Protein AF-E5XKR9-F1 (afdb_monomer)

Foldseek 3Di:
DVVLVVVLVVLVVVLVVLVVVLVVLLVVLVVVLVVLVVCCVVQPDPRNVVSVVVNVVSVVVSVVSNVVSVVVNVVSVVVNVVSVVVVVVVVVVD

Sequence (94 aa):
MSDLRYNYEQNEQHLEAVKQLSQELEGILDQISSDVSQLQGAWEGAGAESWANTQSSWDTKAQNEKAALDKLQAAASQANSDMRDLDNEIANSF

Secondary structure (DSSP, 8-state):
-HHHHHHHHHHHHHHHHHHHHHHHHHHHHHHHHH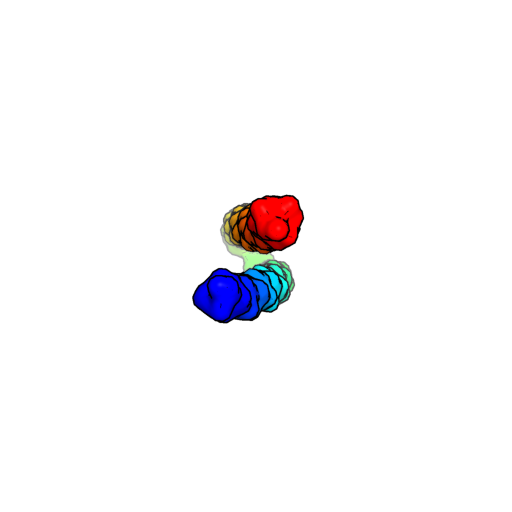HHHHHGGGSTTTTHHHHHHHHHHHHHHHHHHHHHHHHHHHHHHHHHHHHHHHHHHHHHT-

Nearest PDB structures (foldseek):
  3fav-assembly2_C  TM=8.745E-01  e=1.092E-03  Mycobacterium tuberculosis H37Rv
  7abk-assembly1_A  TM=5.434E-01  e=4.474E-01  Synechocystis sp. PCC 6803 substr. Kazusa
  8akr-assembly1_A  TM=5.566E-01  e=5.748E-01  Synechocystis sp. PCC 6803
  6zw4-assembly1_E  TM=5.229E-01  e=3.322E+00  Nostoc punctiforme
  7o3x-assembly1_D  TM=4.179E-01  e=4.269E+00  Synechocystis sp. PCC 6803 substr. Kazusa

Organism: Segniliparus rugosus (strain ATCC BAA-974 / DSM 45345 / CCUG 50838 / CIP 108380 / JCM 13579 / CDC 945) (NCBI:txid679197)

Radius of gyration: 21.28 Å; Cα contacts (8 Å, |Δi|>4): 17; chains: 1; bounding box: 41×17×66 Å

InterPro domains:
  IPR010310 Type VII secretion system ESAT-6-like [PF06013] (4-88)
  IPR010310 Type VII secretion system ESAT-6-like [TIGR03930] (4-92)
  IPR036689 ESAT-6-like superfamily [SSF140453] (4-94)

Structure (mmCIF, N/CA/C/O backbone):
data_AF-E5XKR9-F1
#
_entry.id   AF-E5XKR9-F1
#
loop_
_atom_site.group_PDB
_atom_site.id
_atom_site.type_symbol
_atom_site.label_atom_id
_atom_site.label_alt_id
_atom_site.label_comp_id
_atom_site.label_asym_id
_atom_site.label_entity_id
_atom_site.label_seq_id
_atom_site.pdbx_PDB_ins_cod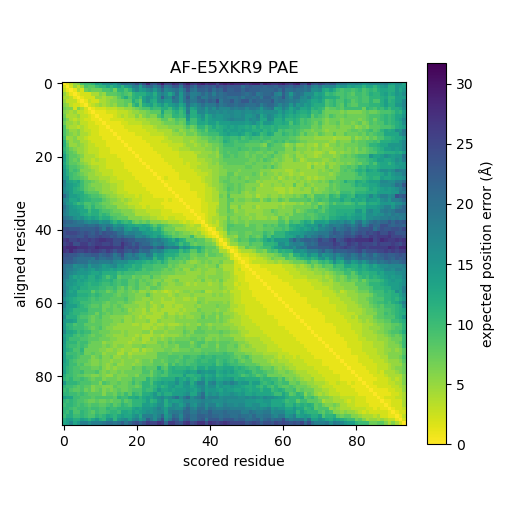e
_atom_site.Cartn_x
_atom_site.Cartn_y
_atom_site.Cartn_z
_atom_site.occupancy
_atom_site.B_iso_or_equiv
_atom_site.auth_seq_id
_atom_site.auth_comp_id
_atom_site.auth_asym_id
_atom_site.auth_atom_id
_atom_site.pdbx_PDB_model_num
ATOM 1 N N . MET A 1 1 ? 22.101 -8.455 -27.788 1.00 58.34 1 MET A N 1
ATOM 2 C CA . MET A 1 1 ? 20.666 -8.087 -27.832 1.00 58.34 1 MET A CA 1
ATOM 3 C C . MET A 1 1 ? 19.770 -9.099 -27.116 1.00 58.34 1 MET A C 1
ATOM 5 O O . MET A 1 1 ? 18.786 -8.681 -26.534 1.00 58.34 1 MET A O 1
ATOM 9 N N . SER A 1 2 ? 20.088 -10.399 -27.101 1.00 63.84 2 SER A N 1
ATOM 10 C CA . SER A 1 2 ? 19.277 -11.439 -26.439 1.00 63.84 2 SER A CA 1
ATOM 11 C C . SER A 1 2 ? 19.243 -11.349 -24.901 1.00 63.84 2 SER A C 1
ATOM 13 O O . SER A 1 2 ? 18.163 -11.463 -24.335 1.00 63.84 2 SER A O 1
ATOM 15 N N . ASP A 1 3 ? 20.371 -11.070 -24.234 1.00 65.56 3 ASP A N 1
ATOM 16 C CA . ASP A 1 3 ? 20.416 -10.928 -22.760 1.00 65.56 3 ASP A CA 1
ATOM 17 C C . ASP A 1 3 ? 19.656 -9.697 -22.238 1.00 65.56 3 ASP A C 1
ATOM 19 O O . ASP A 1 3 ? 18.985 -9.763 -21.213 1.00 65.56 3 ASP A O 1
ATOM 23 N N . LEU A 1 4 ? 19.714 -8.573 -22.965 1.00 64.06 4 LEU A N 1
ATOM 24 C CA . LEU A 1 4 ? 18.966 -7.352 -22.628 1.00 64.06 4 LEU A CA 1
ATOM 25 C C . LEU A 1 4 ? 17.452 -7.592 -22.679 1.00 64.06 4 LEU A C 1
ATOM 27 O O . LEU A 1 4 ? 16.726 -7.173 -21.782 1.00 64.06 4 LEU A O 1
ATOM 31 N N . ARG A 1 5 ? 16.989 -8.326 -23.696 1.00 64.44 5 ARG A N 1
ATOM 32 C CA . ARG A 1 5 ? 15.572 -8.658 -23.881 1.00 64.44 5 ARG A CA 1
ATOM 33 C C . ARG A 1 5 ? 15.056 -9.631 -22.816 1.00 64.44 5 ARG A C 1
ATOM 35 O O . ARG A 1 5 ? 13.951 -9.458 -22.321 1.00 64.44 5 ARG A O 1
ATOM 42 N N . TYR A 1 6 ? 15.872 -10.612 -22.430 1.00 62.09 6 TYR A N 1
ATOM 43 C CA . TYR A 1 6 ? 15.540 -11.556 -21.360 1.00 62.09 6 TYR A CA 1
ATOM 44 C C . TYR A 1 6 ? 15.441 -10.867 -19.988 1.00 62.09 6 TYR A C 1
ATOM 46 O O . TYR A 1 6 ? 14.490 -11.098 -19.242 1.00 62.09 6 TYR A O 1
ATOM 54 N N . ASN A 1 7 ? 16.369 -9.954 -19.680 1.00 70.69 7 ASN A N 1
ATOM 55 C CA . ASN A 1 7 ? 16.312 -9.160 -18.449 1.00 70.69 7 ASN A CA 1
ATOM 56 C C . ASN A 1 7 ? 15.089 -8.226 -18.397 1.00 70.69 7 ASN A C 1
ATOM 58 O O . ASN A 1 7 ? 14.574 -7.961 -17.313 1.00 70.69 7 ASN A O 1
ATOM 62 N N . TYR A 1 8 ? 14.602 -7.747 -19.547 1.00 68.50 8 TYR A N 1
ATOM 63 C CA . TYR A 1 8 ? 13.391 -6.927 -19.629 1.00 68.50 8 TYR A CA 1
ATOM 64 C C . TYR A 1 8 ? 12.132 -7.706 -19.242 1.00 68.50 8 TYR A C 1
ATOM 66 O O . TYR A 1 8 ? 11.391 -7.267 -18.367 1.00 68.50 8 TYR A O 1
ATOM 74 N N . GLU A 1 9 ? 11.920 -8.883 -19.836 1.00 73.06 9 GLU A N 1
ATOM 75 C CA . GLU A 1 9 ? 10.747 -9.714 -19.535 1.00 73.06 9 GLU A CA 1
ATOM 76 C C . GLU A 1 9 ? 10.716 -10.137 -18.059 1.00 73.06 9 GLU A C 1
ATOM 78 O O . GLU A 1 9 ? 9.661 -10.095 -17.427 1.00 73.06 9 GLU A O 1
ATOM 83 N N . GLN A 1 10 ? 11.872 -10.480 -17.477 1.00 73.75 10 GLN A N 1
ATOM 84 C CA . GLN A 1 10 ? 11.969 -10.769 -16.042 1.00 73.75 10 GLN A CA 1
ATOM 85 C C . GLN A 1 10 ? 11.665 -9.545 -15.170 1.00 73.75 10 GLN A C 1
ATOM 87 O O . GLN A 1 10 ? 10.959 -9.671 -14.169 1.00 73.75 10 GLN A O 1
ATOM 92 N N . ASN A 1 11 ? 12.161 -8.361 -15.539 1.00 71.81 11 ASN A N 1
ATOM 93 C CA . ASN A 1 11 ? 11.874 -7.141 -14.788 1.00 71.81 11 ASN A CA 1
ATOM 94 C C . ASN A 1 11 ? 10.395 -6.755 -14.869 1.00 71.81 11 ASN A C 1
ATOM 96 O O . ASN A 1 11 ? 9.810 -6.457 -13.832 1.00 71.81 11 ASN A O 1
ATOM 100 N N . GLU A 1 12 ? 9.758 -6.817 -16.040 1.00 75.06 12 GLU A N 1
ATOM 101 C CA . GLU A 1 12 ? 8.317 -6.552 -16.157 1.00 75.06 12 GLU A CA 1
ATOM 102 C C . GLU A 1 12 ? 7.486 -7.522 -15.304 1.00 75.06 12 GLU A C 1
ATOM 104 O O . GLU A 1 12 ? 6.559 -7.092 -14.616 1.00 75.06 12 GLU A O 1
ATOM 109 N N . GLN A 1 13 ? 7.857 -8.806 -15.262 1.00 78.69 13 GLN A N 1
ATOM 110 C CA . GLN A 1 13 ? 7.203 -9.794 -14.397 1.00 78.69 13 GLN A CA 1
ATOM 111 C C . GLN A 1 13 ? 7.372 -9.476 -12.906 1.00 78.69 13 GLN A C 1
ATOM 113 O O . GLN A 1 13 ? 6.404 -9.549 -12.149 1.00 78.69 13 GLN A O 1
ATOM 118 N N . HIS A 1 14 ? 8.576 -9.095 -12.468 1.00 75.00 14 HIS A N 1
ATOM 119 C CA . HIS A 1 14 ? 8.814 -8.708 -11.075 1.00 75.00 14 HIS A CA 1
ATOM 120 C C . HIS A 1 14 ? 8.040 -7.445 -10.686 1.00 75.00 14 HIS A C 1
ATOM 122 O O . HIS A 1 14 ? 7.511 -7.364 -9.580 1.00 75.00 14 HIS A O 1
ATOM 128 N N . LEU A 1 15 ? 7.941 -6.471 -11.589 1.00 75.00 15 LEU A N 1
ATOM 129 C CA . LEU A 1 15 ? 7.190 -5.238 -11.361 1.00 75.00 15 LEU A CA 1
ATOM 130 C C . LEU A 1 15 ? 5.689 -5.501 -11.232 1.00 75.00 15 LEU A C 1
ATOM 132 O O . LEU A 1 15 ? 5.032 -4.912 -10.374 1.00 75.00 15 LEU A O 1
ATOM 136 N N . GLU A 1 16 ? 5.150 -6.395 -12.057 1.00 80.00 16 GLU A N 1
ATOM 137 C CA . GLU A 1 16 ? 3.750 -6.799 -11.964 1.00 80.00 16 GLU A CA 1
ATOM 138 C C . GLU A 1 16 ? 3.473 -7.567 -10.665 1.00 80.00 16 GLU A C 1
ATOM 140 O O . GLU A 1 16 ? 2.486 -7.288 -9.986 1.00 80.00 16 GLU A O 1
ATOM 145 N N . ALA A 1 17 ? 4.391 -8.445 -10.248 1.00 77.88 17 ALA A N 1
ATOM 146 C CA . ALA A 1 17 ? 4.306 -9.120 -8.955 1.00 77.88 17 ALA A CA 1
ATOM 147 C C . ALA A 1 17 ? 4.337 -8.127 -7.778 1.00 77.88 17 ALA A C 1
ATOM 149 O O . ALA A 1 17 ? 3.563 -8.270 -6.835 1.00 77.88 17 ALA A O 1
ATOM 150 N N . VAL A 1 18 ? 5.179 -7.087 -7.842 1.00 77.00 18 VAL A N 1
ATOM 151 C CA . VAL A 1 18 ? 5.216 -6.018 -6.828 1.00 77.00 18 VAL A CA 1
ATOM 152 C C . VAL A 1 18 ? 3.885 -5.268 -6.766 1.00 77.00 18 VAL A C 1
ATOM 154 O O . VAL A 1 18 ? 3.389 -5.020 -5.672 1.00 77.00 18 VAL A O 1
ATOM 157 N N . LYS A 1 19 ? 3.270 -4.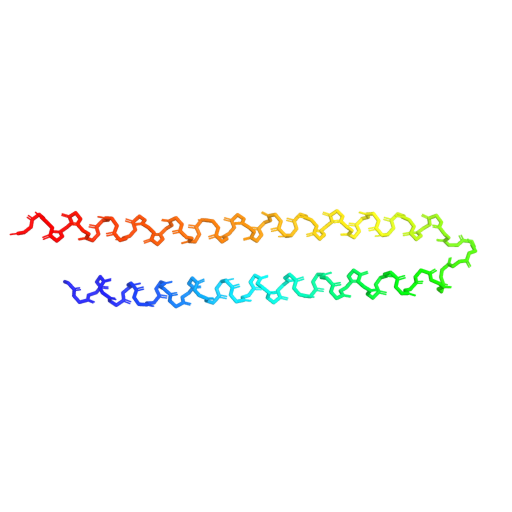943 -7.910 1.00 78.56 19 LYS A N 1
ATOM 158 C CA . LYS A 1 19 ? 1.951 -4.287 -7.932 1.00 78.56 19 LYS A CA 1
ATOM 159 C C . LYS A 1 19 ? 0.860 -5.162 -7.324 1.00 78.56 19 LYS A C 1
ATOM 161 O O . LYS A 1 19 ? 0.061 -4.658 -6.540 1.00 78.56 19 LYS A O 1
ATOM 166 N N . GLN A 1 20 ? 0.833 -6.448 -7.669 1.00 82.25 20 GLN A N 1
ATOM 167 C CA . GLN A 1 20 ? -0.139 -7.395 -7.117 1.00 82.25 20 GLN A CA 1
ATOM 168 C C . GLN A 1 20 ? 0.021 -7.529 -5.601 1.00 82.25 20 GLN A C 1
ATOM 170 O O . GLN A 1 20 ? -0.958 -7.399 -4.874 1.00 82.25 20 GLN A O 1
ATOM 175 N N . LEU A 1 21 ? 1.258 -7.682 -5.117 1.00 77.25 21 LEU A N 1
ATOM 176 C CA . LEU A 1 21 ? 1.551 -7.732 -3.684 1.00 77.25 21 LEU A CA 1
ATOM 177 C C . LEU A 1 21 ? 1.157 -6.437 -2.964 1.00 77.25 21 LEU A C 1
ATOM 179 O O . LEU A 1 21 ? 0.604 -6.506 -1.871 1.00 77.25 21 LEU A O 1
ATOM 183 N N . SER A 1 22 ? 1.396 -5.264 -3.560 1.00 75.88 22 SER A N 1
ATOM 184 C CA . SER A 1 22 ? 0.945 -3.991 -2.981 1.00 75.88 22 SER A CA 1
ATOM 185 C C . SER A 1 22 ? -0.579 -3.931 -2.852 1.00 75.88 22 SER A C 1
ATOM 187 O O . SER A 1 22 ? -1.075 -3.546 -1.799 1.00 75.88 22 SER A O 1
ATOM 189 N N . GLN A 1 23 ? -1.324 -4.360 -3.876 1.00 82.12 23 GLN A N 1
ATOM 190 C CA . GLN A 1 23 ? -2.792 -4.395 -3.836 1.00 82.12 23 GLN A CA 1
ATOM 191 C C . GLN A 1 23 ? -3.327 -5.400 -2.808 1.00 82.12 23 GLN A C 1
ATOM 193 O O . GLN A 1 23 ? -4.283 -5.105 -2.091 1.00 82.12 23 GLN A O 1
ATOM 198 N N . GLU A 1 24 ? -2.708 -6.579 -2.705 1.00 85.50 24 GLU A N 1
ATOM 199 C CA . GLU A 1 24 ? -3.052 -7.563 -1.675 1.00 85.50 24 GLU A CA 1
ATOM 200 C C . GLU A 1 24 ? -2.794 -7.012 -0.271 1.00 85.50 24 GLU A C 1
ATOM 202 O O . GLU A 1 24 ? -3.646 -7.145 0.608 1.00 85.50 24 GLU A O 1
ATOM 207 N N . LEU A 1 25 ? -1.651 -6.351 -0.063 1.00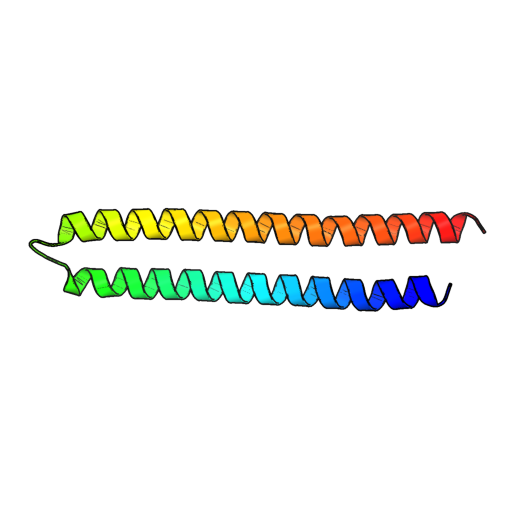 80.44 25 LEU A N 1
ATOM 208 C CA . LEU A 1 25 ? -1.324 -5.719 1.211 1.00 80.44 25 LEU A CA 1
ATOM 209 C C . LEU A 1 25 ? -2.316 -4.610 1.555 1.00 80.44 25 LEU A C 1
ATOM 211 O O . LEU A 1 25 ? -2.814 -4.595 2.674 1.00 80.44 25 LEU A O 1
ATOM 215 N N . GLU A 1 26 ? -2.670 -3.733 0.615 1.00 81.62 26 GLU A N 1
ATOM 216 C CA . GLU A 1 26 ? -3.712 -2.721 0.832 1.00 81.62 26 GLU A CA 1
ATOM 217 C C . GLU A 1 26 ? -5.046 -3.344 1.255 1.00 81.62 26 GLU A C 1
ATOM 219 O O . GLU A 1 26 ? -5.649 -2.890 2.230 1.00 81.62 26 GLU A O 1
ATOM 224 N N . GLY A 1 27 ? -5.465 -4.424 0.589 1.00 85.81 27 GLY A N 1
ATOM 225 C CA . GLY A 1 27 ? -6.674 -5.161 0.954 1.00 85.81 27 GLY A CA 1
ATOM 226 C C . GLY A 1 27 ? -6.606 -5.763 2.361 1.00 85.81 27 GLY A C 1
ATOM 227 O O . GLY A 1 27 ? -7.576 -5.684 3.115 1.00 85.81 27 GLY A O 1
ATOM 228 N N . ILE A 1 28 ? -5.455 -6.318 2.752 1.00 85.50 28 ILE A N 1
ATOM 229 C CA . ILE A 1 28 ? -5.229 -6.842 4.107 1.00 85.50 28 ILE A CA 1
ATOM 230 C C . ILE A 1 28 ? -5.273 -5.712 5.143 1.00 85.50 28 ILE A C 1
ATOM 232 O O . ILE A 1 28 ? -5.896 -5.876 6.192 1.00 85.50 28 ILE A O 1
ATOM 236 N N . LEU A 1 29 ? -4.652 -4.562 4.863 1.00 82.50 29 LEU A N 1
ATOM 237 C CA . LEU A 1 29 ? -4.667 -3.399 5.756 1.00 82.50 29 LEU A CA 1
ATOM 238 C C . LEU A 1 29 ? -6.097 -2.903 6.001 1.00 82.50 29 LEU A C 1
ATOM 240 O O . LEU A 1 29 ? -6.470 -2.632 7.146 1.00 82.50 29 LEU A O 1
ATOM 244 N N . ASP A 1 30 ? -6.906 -2.831 4.944 1.00 83.12 30 ASP A N 1
ATOM 245 C CA . ASP A 1 30 ? -8.307 -2.417 5.031 1.00 83.12 30 ASP A CA 1
ATOM 246 C C . ASP A 1 30 ? -9.154 -3.445 5.793 1.00 83.12 30 ASP A C 1
ATOM 248 O O . ASP A 1 30 ? -9.975 -3.068 6.635 1.00 83.12 30 ASP A O 1
ATOM 252 N N . GLN A 1 31 ? -8.906 -4.742 5.580 1.00 86.50 31 GLN A N 1
ATOM 253 C CA . GLN A 1 31 ? -9.575 -5.804 6.330 1.00 86.50 31 GLN A CA 1
ATOM 254 C C . GLN A 1 31 ? -9.242 -5.735 7.824 1.00 86.50 31 GLN A C 1
ATOM 256 O O . GLN A 1 31 ? -10.150 -5.758 8.650 1.00 86.50 31 GLN A O 1
ATOM 261 N N . ILE A 1 32 ? -7.965 -5.577 8.188 1.00 82.31 32 ILE A N 1
ATOM 262 C CA . ILE A 1 32 ? -7.554 -5.455 9.594 1.00 82.31 32 ILE A CA 1
ATOM 263 C C . ILE A 1 32 ? -8.146 -4.184 10.211 1.00 82.31 32 ILE A C 1
ATOM 265 O O . ILE A 1 32 ? -8.591 -4.217 11.353 1.00 82.31 32 ILE A O 1
ATOM 269 N N . SER A 1 33 ? -8.190 -3.062 9.484 1.00 79.88 33 SER A N 1
ATOM 270 C CA . SER A 1 33 ? -8.864 -1.845 9.960 1.00 79.88 33 SER A CA 1
ATOM 271 C C . SER A 1 33 ? -10.350 -2.096 10.252 1.00 79.88 33 SER A C 1
ATOM 273 O O . SER A 1 33 ? -10.850 -1.693 11.306 1.00 79.88 33 SER A O 1
ATOM 275 N N . SER A 1 34 ? -11.037 -2.844 9.381 1.00 83.38 34 SER A N 1
ATOM 276 C CA . SER A 1 34 ? -12.422 -3.261 9.614 1.00 83.38 34 SER A CA 1
ATOM 277 C C . SER A 1 34 ? -12.552 -4.157 10.849 1.00 83.38 34 SER A C 1
ATOM 279 O O . SER A 1 34 ? -13.374 -3.869 11.720 1.00 83.38 34 SER A O 1
ATOM 281 N N . ASP A 1 35 ? -11.713 -5.184 10.974 1.00 82.44 35 ASP A N 1
ATOM 282 C CA . ASP A 1 35 ? -11.742 -6.131 12.094 1.00 82.44 35 ASP A CA 1
ATOM 283 C C . ASP A 1 35 ? -11.466 -5.426 13.428 1.00 82.44 35 ASP A C 1
ATOM 285 O O . ASP A 1 35 ? -12.166 -5.650 14.416 1.00 82.44 35 ASP A O 1
ATOM 289 N N . VAL A 1 36 ? -10.496 -4.508 13.441 1.00 75.69 36 VAL A N 1
ATOM 290 C CA . VAL A 1 36 ? -10.226 -3.613 14.568 1.00 75.69 36 VAL A CA 1
ATOM 291 C C . VAL A 1 36 ? -11.499 -2.818 14.871 1.00 75.69 36 VAL A C 1
ATOM 293 O O . VAL A 1 36 ? -12.040 -2.949 15.964 1.00 75.69 36 VAL A O 1
ATOM 296 N N . SER A 1 37 ? -12.088 -2.093 13.919 1.00 75.56 37 SER A N 1
ATOM 297 C CA . SER A 1 37 ? -13.312 -1.317 14.191 1.00 75.56 37 SER A CA 1
ATOM 298 C C . SER A 1 37 ? -14.463 -2.143 14.799 1.00 75.56 37 SER A C 1
ATOM 300 O O . SER A 1 37 ? -15.176 -1.653 15.671 1.00 75.56 37 SER A O 1
ATOM 302 N N . GLN A 1 38 ? -14.613 -3.417 14.419 1.00 79.62 38 GLN A N 1
ATOM 303 C CA . GLN A 1 38 ? -15.645 -4.304 14.968 1.00 79.62 38 GLN A CA 1
ATOM 304 C C . GLN A 1 38 ? -15.371 -4.712 16.422 1.00 79.62 38 GLN A C 1
ATOM 306 O O . GLN A 1 38 ? -16.308 -4.892 17.203 1.00 79.62 38 GLN A O 1
ATOM 311 N N . LEU A 1 39 ? -14.100 -4.815 16.818 1.00 74.69 39 LEU A N 1
ATOM 312 C CA . LEU A 1 39 ? -13.703 -5.110 18.196 1.00 74.69 39 LEU A CA 1
ATOM 313 C C . LEU A 1 39 ? -13.971 -3.943 19.158 1.00 74.69 39 LEU A C 1
ATOM 315 O O . LEU A 1 39 ? -14.032 -4.173 20.367 1.00 74.69 39 LEU A O 1
ATOM 319 N N . GLN A 1 40 ? -14.212 -2.727 18.652 1.00 71.06 40 GLN A N 1
ATOM 320 C CA . GLN A 1 40 ? -14.563 -1.554 19.460 1.00 71.06 40 GLN A CA 1
ATOM 321 C C . GLN A 1 40 ? -15.746 -1.827 20.397 1.00 71.06 40 GLN A C 1
ATOM 323 O O . GLN A 1 40 ? -15.680 -1.503 21.582 1.00 71.06 40 GLN A O 1
ATOM 328 N N . GLY A 1 41 ? -16.802 -2.478 19.893 1.00 66.94 41 GLY A N 1
ATOM 329 C CA . GLY A 1 41 ? -17.990 -2.805 20.690 1.00 66.94 41 GLY A CA 1
ATOM 330 C C . GLY A 1 41 ? -17.706 -3.784 21.836 1.00 66.94 41 GLY A C 1
ATOM 331 O O . GLY A 1 41 ? -18.410 -3.781 22.840 1.00 66.94 41 GLY A O 1
ATOM 332 N N . ALA A 1 42 ? -16.646 -4.594 21.728 1.00 66.69 42 ALA A N 1
ATOM 333 C CA . ALA A 1 42 ? -16.206 -5.499 22.789 1.00 66.69 42 ALA A CA 1
ATOM 334 C C . ALA A 1 42 ? -15.330 -4.806 23.853 1.00 66.69 42 ALA A C 1
ATOM 336 O O . ALA A 1 42 ? -15.095 -5.380 24.915 1.00 66.69 42 ALA A O 1
ATOM 337 N N . TRP A 1 43 ? -14.838 -3.593 23.576 1.00 65.88 43 TRP A N 1
ATOM 338 C CA . TRP A 1 43 ? -13.927 -2.833 24.443 1.00 65.88 43 TRP A CA 1
ATOM 339 C C . TRP A 1 43 ? -14.614 -1.671 25.183 1.00 65.88 43 TRP A C 1
ATOM 341 O O . TRP A 1 43 ? -13.958 -0.959 25.952 1.00 65.88 43 TRP A O 1
ATOM 351 N N . GLU A 1 44 ? -15.924 -1.475 24.995 1.00 62.66 44 GLU A N 1
ATOM 352 C CA . GLU A 1 44 ? -16.688 -0.426 25.678 1.00 62.66 44 GLU A CA 1
ATOM 353 C C . GLU A 1 44 ? -16.670 -0.606 27.212 1.00 62.66 44 GLU A C 1
ATOM 355 O O . GLU A 1 44 ? -16.975 -1.673 27.746 1.00 62.66 44 GLU A O 1
ATOM 360 N N . GLY A 1 45 ? -16.288 0.456 27.939 1.00 70.69 45 GLY A N 1
ATOM 361 C CA . GLY A 1 45 ? -16.113 0.462 29.397 1.00 70.69 45 GLY A CA 1
ATOM 362 C C . GLY A 1 45 ? -14.700 0.883 29.818 1.00 70.69 45 GLY A C 1
ATOM 363 O O . GLY A 1 45 ? -14.135 1.824 29.264 1.00 70.69 45 GLY A O 1
ATOM 364 N N . ALA A 1 46 ? -14.102 0.183 30.788 1.00 60.31 46 ALA A N 1
ATOM 365 C CA . ALA A 1 46 ? -12.777 0.503 31.348 1.00 60.31 46 ALA A CA 1
ATOM 366 C C . ALA A 1 46 ? -11.606 0.436 30.335 1.00 60.31 46 ALA A C 1
ATOM 368 O O . ALA A 1 46 ? -10.501 0.865 30.656 1.00 60.31 46 ALA A O 1
ATOM 369 N N . GLY A 1 47 ? -11.836 -0.093 29.126 1.00 65.25 47 GLY A N 1
ATOM 370 C CA . GLY A 1 47 ? -10.846 -0.227 28.053 1.00 65.25 47 GLY A CA 1
ATOM 371 C C . GLY A 1 47 ? -10.941 0.816 26.934 1.00 65.25 47 GLY A C 1
ATOM 372 O O . GLY A 1 47 ? -10.096 0.795 26.042 1.00 65.25 47 GLY A O 1
ATOM 373 N N . ALA A 1 48 ? -11.911 1.738 26.961 1.00 68.06 48 ALA A N 1
ATOM 374 C CA . ALA A 1 48 ? -12.173 2.664 25.849 1.00 68.06 48 ALA A CA 1
ATOM 375 C C . ALA A 1 48 ? -10.989 3.599 25.517 1.00 68.06 48 ALA A C 1
ATOM 377 O O . ALA A 1 48 ? -10.743 3.927 24.359 1.00 68.06 48 ALA A O 1
ATOM 378 N N . GLU A 1 49 ? -10.206 3.997 26.520 1.00 68.94 49 GLU A N 1
ATOM 379 C CA . GLU A 1 49 ? -9.010 4.826 26.315 1.00 68.94 49 GLU A CA 1
ATOM 380 C C . GLU A 1 49 ? -7.846 4.004 25.723 1.00 68.94 49 GLU A C 1
ATOM 382 O O . GLU A 1 49 ? -7.116 4.464 24.843 1.00 68.94 49 GLU A O 1
ATOM 387 N N . SER A 1 50 ? -7.724 2.735 26.135 1.00 74.88 50 SER A N 1
ATOM 388 C CA . SER A 1 50 ? -6.790 1.778 25.530 1.00 74.88 50 SER A CA 1
ATOM 389 C C . SER A 1 50 ? -7.180 1.441 24.091 1.00 74.88 50 SER A C 1
ATOM 391 O O . SER A 1 50 ? -6.298 1.210 23.268 1.00 74.88 50 SER A O 1
ATOM 393 N N . TRP A 1 51 ? -8.478 1.430 23.786 1.00 76.31 51 TRP A N 1
ATOM 394 C CA . TRP A 1 51 ? -9.000 1.238 22.440 1.00 76.31 51 TRP A CA 1
ATOM 395 C C . TRP A 1 51 ? -8.560 2.365 21.505 1.00 76.31 51 TRP A C 1
ATOM 397 O O . TRP A 1 51 ? -7.942 2.100 20.476 1.00 76.31 51 TRP A O 1
ATOM 407 N N . ALA A 1 52 ? -8.802 3.620 21.896 1.00 77.25 52 ALA A N 1
ATOM 408 C CA . ALA A 1 52 ? -8.444 4.787 21.091 1.00 77.25 52 ALA A CA 1
ATOM 409 C C . ALA A 1 52 ? -6.936 4.841 20.780 1.00 77.25 52 ALA A C 1
ATOM 411 O O . ALA A 1 52 ? -6.541 5.135 19.650 1.00 77.25 52 ALA A O 1
ATOM 412 N N . ASN A 1 53 ? -6.086 4.491 21.752 1.00 81.00 53 ASN A N 1
ATOM 413 C CA . ASN A 1 53 ? -4.638 4.405 21.544 1.00 81.00 53 ASN A CA 1
ATOM 414 C C . ASN A 1 53 ? -4.241 3.269 20.589 1.00 81.00 53 ASN A C 1
ATOM 416 O O . ASN A 1 53 ? -3.394 3.475 19.719 1.00 81.00 53 ASN A O 1
ATOM 420 N N . THR A 1 54 ? -4.845 2.085 20.721 1.00 80.06 54 THR A N 1
ATOM 421 C CA . THR A 1 54 ? -4.584 0.955 19.815 1.00 80.06 54 THR A CA 1
ATOM 422 C C . THR A 1 54 ? -5.042 1.267 18.394 1.00 80.06 54 THR A C 1
ATOM 424 O O . THR A 1 54 ? -4.284 1.030 17.457 1.00 80.06 54 THR A O 1
ATOM 427 N N . GLN A 1 55 ? -6.229 1.855 18.233 1.00 80.69 55 GLN A N 1
ATOM 428 C CA . GLN A 1 55 ? -6.763 2.262 16.936 1.00 80.69 55 GLN A CA 1
ATOM 429 C C . GLN A 1 55 ? -5.861 3.308 16.268 1.00 80.69 55 GLN A C 1
ATOM 431 O O . GLN A 1 55 ? -5.432 3.111 15.138 1.00 80.69 55 GLN A O 1
ATOM 436 N N . SER A 1 56 ? -5.476 4.362 16.992 1.00 83.75 56 SER A N 1
ATOM 437 C CA . SER A 1 56 ? -4.578 5.406 16.478 1.00 83.75 56 SER A CA 1
ATOM 438 C C . SER A 1 56 ? -3.192 4.866 16.095 1.00 83.75 56 SER A C 1
ATOM 440 O O . SER A 1 56 ? -2.636 5.205 15.045 1.00 83.75 56 SER A O 1
ATOM 442 N N . SER A 1 57 ? -2.633 3.974 16.922 1.00 83.81 57 SER A N 1
ATOM 443 C CA . SER A 1 57 ? -1.369 3.288 16.629 1.00 83.81 57 SER A CA 1
ATOM 444 C C . SER A 1 57 ? -1.485 2.408 15.386 1.00 83.81 57 SER A C 1
ATOM 446 O O . SER A 1 57 ? -0.560 2.377 14.568 1.00 83.81 57 SER A O 1
ATOM 448 N N . TRP A 1 58 ? -2.620 1.723 15.221 1.00 83.19 58 TRP A N 1
ATOM 449 C CA . TRP A 1 58 ? -2.873 0.917 14.040 1.00 83.19 58 TRP A CA 1
ATOM 450 C C . TRP A 1 58 ? -2.970 1.784 12.785 1.00 83.19 58 TRP A C 1
ATOM 452 O O . TRP A 1 58 ? -2.176 1.596 11.866 1.00 83.19 58 TRP A O 1
ATOM 462 N N . ASP A 1 59 ? -3.837 2.795 12.787 1.00 83.19 59 ASP A N 1
ATOM 463 C CA . ASP A 1 59 ? -4.021 3.703 11.652 1.00 83.19 59 ASP A CA 1
ATOM 464 C C . ASP A 1 59 ? -2.694 4.341 11.221 1.00 83.19 59 ASP A C 1
ATOM 466 O O . ASP A 1 59 ? -2.384 4.409 10.032 1.00 83.19 59 ASP A O 1
ATOM 470 N N . THR A 1 60 ? -1.857 4.739 12.184 1.00 87.44 60 THR A N 1
ATOM 471 C CA . THR A 1 60 ? -0.523 5.289 11.905 1.00 87.44 60 THR A CA 1
ATOM 472 C C . THR A 1 60 ? 0.385 4.271 11.210 1.00 87.44 60 THR A C 1
ATOM 474 O O . THR A 1 60 ? 1.095 4.608 10.262 1.00 87.44 60 THR A O 1
ATOM 477 N N . LYS A 1 61 ? 0.403 3.018 11.676 1.00 83.62 61 LYS A N 1
ATOM 478 C CA . LYS A 1 61 ? 1.227 1.956 11.076 1.00 83.62 61 LYS A CA 1
ATOM 479 C C . LYS A 1 61 ? 0.730 1.589 9.681 1.00 83.62 61 LYS A C 1
ATOM 481 O O . LYS A 1 61 ? 1.549 1.537 8.770 1.00 83.62 61 LYS A O 1
ATOM 486 N N . ALA A 1 62 ? -0.581 1.442 9.513 1.00 81.00 62 ALA A N 1
ATOM 487 C CA . ALA A 1 62 ? -1.205 1.165 8.226 1.00 81.00 62 ALA A CA 1
ATOM 488 C C . ALA A 1 62 ? -0.905 2.274 7.206 1.00 81.00 62 ALA A C 1
ATOM 490 O O . ALA A 1 62 ? -0.517 1.987 6.077 1.00 81.00 62 ALA A O 1
ATOM 491 N N . GLN A 1 63 ? -1.001 3.548 7.603 1.00 85.19 63 GLN A N 1
ATOM 492 C CA . GLN A 1 63 ? -0.640 4.674 6.733 1.00 85.19 63 GLN A CA 1
ATOM 493 C C . GLN A 1 63 ? 0.843 4.664 6.349 1.00 85.19 63 GLN A C 1
ATOM 495 O O . GLN A 1 63 ? 1.178 4.924 5.194 1.00 85.19 63 GLN A O 1
ATOM 500 N N . ASN A 1 64 ? 1.735 4.343 7.290 1.00 86.19 64 ASN A N 1
ATOM 501 C CA . ASN A 1 64 ? 3.165 4.238 7.003 1.00 86.19 64 ASN A CA 1
ATOM 502 C C . ASN A 1 64 ? 3.478 3.088 6.033 1.00 86.19 64 ASN A C 1
ATOM 504 O O . ASN A 1 64 ? 4.321 3.263 5.154 1.00 86.19 64 ASN A O 1
ATOM 508 N N . GLU A 1 65 ? 2.807 1.941 6.167 1.00 81.50 65 GLU A N 1
ATOM 509 C CA . GLU A 1 65 ? 2.936 0.823 5.226 1.0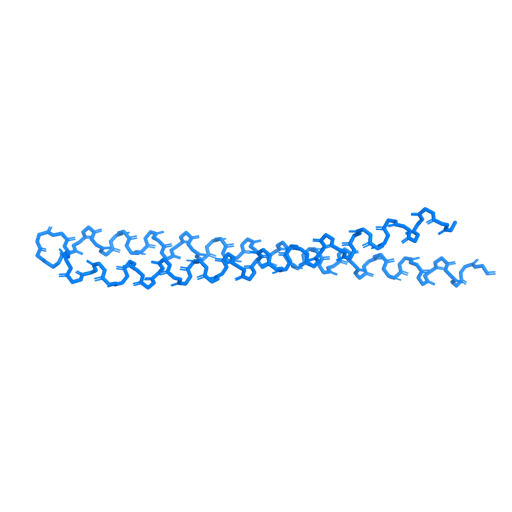0 81.50 65 GLU A CA 1
ATOM 510 C C . GLU A 1 65 ? 2.398 1.183 3.841 1.00 81.50 65 GLU A C 1
ATOM 512 O O . GLU A 1 65 ? 3.131 1.013 2.868 1.00 81.50 65 GLU A O 1
ATOM 517 N N . LYS A 1 66 ? 1.201 1.779 3.739 1.00 81.69 66 LYS A N 1
ATOM 518 C CA . LYS A 1 66 ? 0.662 2.271 2.455 1.00 81.69 66 LYS A CA 1
ATOM 519 C C . LYS A 1 66 ? 1.627 3.247 1.780 1.00 81.69 66 LYS A C 1
ATOM 521 O O . LYS A 1 66 ? 2.013 3.047 0.635 1.00 81.69 66 LYS A O 1
ATOM 526 N N . ALA A 1 67 ? 2.142 4.227 2.523 1.00 85.94 67 ALA A N 1
ATOM 527 C CA . ALA A 1 67 ? 3.108 5.186 1.989 1.00 85.94 67 ALA A CA 1
ATOM 528 C C . ALA A 1 67 ? 4.440 4.541 1.555 1.00 85.94 67 ALA A C 1
ATOM 530 O O . ALA A 1 67 ? 5.126 5.065 0.673 1.00 85.94 67 ALA A O 1
ATOM 531 N N . ALA A 1 6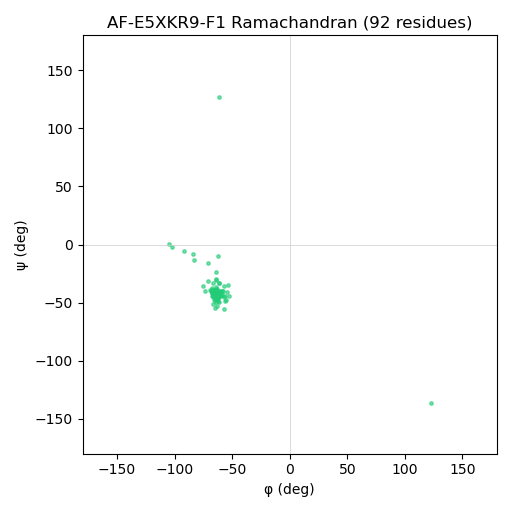8 ? 4.858 3.439 2.185 1.00 83.19 68 ALA A N 1
ATOM 532 C CA . ALA A 1 68 ? 6.037 2.687 1.767 1.00 83.19 68 ALA A CA 1
ATOM 533 C C . ALA A 1 68 ? 5.771 1.884 0.484 1.00 83.19 68 ALA A C 1
ATOM 535 O O . ALA A 1 68 ? 6.628 1.869 -0.403 1.00 83.19 68 ALA A O 1
ATOM 536 N N . LEU A 1 69 ? 4.587 1.278 0.361 1.00 80.75 69 LEU A N 1
ATOM 537 C CA . LEU A 1 69 ? 4.151 0.557 -0.837 1.00 80.75 69 LEU A CA 1
ATOM 538 C C . LEU A 1 69 ? 4.006 1.493 -2.041 1.00 80.75 69 LEU A C 1
ATOM 540 O O . LEU A 1 69 ? 4.532 1.178 -3.108 1.00 80.75 69 LEU A O 1
ATOM 544 N N . ASP A 1 70 ? 3.426 2.679 -1.853 1.00 81.69 70 ASP A N 1
ATOM 545 C CA . ASP A 1 70 ? 3.334 3.713 -2.890 1.00 81.69 70 ASP A CA 1
ATOM 546 C C . ASP A 1 70 ? 4.717 4.101 -3.427 1.00 81.69 70 ASP A C 1
ATOM 548 O O . ASP A 1 70 ? 4.942 4.190 -4.637 1.00 81.69 70 ASP A O 1
ATOM 552 N N . LYS A 1 71 ? 5.689 4.299 -2.526 1.00 85.19 71 LYS A N 1
ATOM 553 C CA . LYS A 1 71 ? 7.075 4.615 -2.903 1.00 85.19 71 LYS A CA 1
ATOM 554 C C . LYS A 1 71 ? 7.731 3.472 -3.665 1.00 85.19 71 LYS A C 1
ATOM 556 O O . LYS A 1 71 ? 8.440 3.728 -4.637 1.00 85.19 71 LYS A O 1
ATOM 561 N N . LEU A 1 72 ? 7.504 2.231 -3.234 1.00 79.31 72 LEU A N 1
ATOM 562 C CA . LEU A 1 72 ? 8.013 1.047 -3.918 1.00 79.31 72 LEU A CA 1
ATOM 563 C C . LEU A 1 72 ? 7.433 0.958 -5.336 1.00 79.31 72 LEU A C 1
ATOM 565 O O . LEU A 1 72 ? 8.187 0.784 -6.290 1.00 79.31 72 LEU A O 1
ATOM 569 N N . GLN A 1 73 ? 6.122 1.155 -5.488 1.00 78.38 73 GLN A N 1
ATOM 570 C CA . GLN A 1 73 ? 5.434 1.139 -6.778 1.00 78.38 73 GLN A CA 1
ATOM 571 C C . GLN A 1 73 ? 5.894 2.276 -7.701 1.00 78.38 73 GLN A C 1
ATOM 573 O O . GLN A 1 73 ? 6.059 2.067 -8.909 1.00 78.38 73 GLN A O 1
ATOM 578 N N . ALA A 1 74 ? 6.135 3.469 -7.154 1.00 82.44 74 ALA A N 1
ATOM 579 C CA . ALA A 1 74 ? 6.675 4.596 -7.905 1.00 82.44 74 ALA A CA 1
ATOM 580 C C . ALA A 1 74 ? 8.103 4.313 -8.397 1.00 82.44 74 ALA A C 1
ATOM 582 O O . ALA A 1 74 ? 8.386 4.492 -9.580 1.00 82.44 74 ALA A O 1
ATOM 583 N N . ALA A 1 75 ? 8.983 3.805 -7.526 1.00 79.00 75 ALA A N 1
ATOM 584 C CA . ALA A 1 75 ? 10.354 3.443 -7.891 1.00 79.00 75 ALA A CA 1
ATOM 585 C C . ALA A 1 75 ? 10.392 2.325 -8.946 1.00 79.00 75 ALA A C 1
ATOM 587 O O . ALA A 1 75 ? 11.131 2.412 -9.924 1.00 79.00 75 ALA A O 1
ATOM 588 N N . ALA A 1 76 ? 9.541 1.314 -8.777 1.00 75.50 76 ALA A N 1
ATOM 589 C CA . ALA A 1 76 ? 9.312 0.233 -9.727 1.00 75.50 76 ALA A CA 1
ATOM 590 C C . ALA A 1 76 ? 8.886 0.768 -11.110 1.00 75.50 76 ALA A C 1
ATOM 592 O O . ALA A 1 76 ? 9.462 0.408 -12.138 1.00 75.50 76 ALA A O 1
ATOM 593 N N . SER A 1 77 ? 7.911 1.678 -11.143 1.00 79.06 77 SER A N 1
ATOM 594 C CA . SER A 1 77 ? 7.423 2.276 -12.392 1.00 79.06 77 SER A CA 1
ATOM 595 C C . SER A 1 77 ? 8.479 3.155 -13.069 1.00 79.06 77 SER A C 1
ATOM 597 O O . SER A 1 77 ? 8.619 3.096 -14.290 1.00 79.06 77 SER A O 1
ATOM 599 N N . GLN A 1 78 ? 9.247 3.924 -12.289 1.00 81.44 78 GLN A N 1
ATOM 600 C CA . GLN A 1 78 ? 10.335 4.758 -12.804 1.00 81.44 78 GLN A CA 1
ATOM 601 C C . GLN A 1 78 ? 11.441 3.908 -13.434 1.00 81.44 78 GLN A C 1
ATOM 603 O O . GLN A 1 78 ? 11.820 4.164 -14.571 1.00 81.44 78 GLN A O 1
ATOM 608 N N . ALA A 1 79 ? 11.890 2.852 -12.748 1.00 74.88 79 ALA A N 1
ATOM 609 C CA . ALA A 1 79 ? 12.912 1.946 -13.270 1.00 74.88 79 ALA A CA 1
ATOM 610 C C . ALA A 1 79 ? 12.502 1.320 -14.617 1.00 74.88 79 ALA A C 1
ATOM 612 O O . ALA A 1 79 ? 13.336 1.150 -15.505 1.00 74.88 79 ALA A O 1
ATOM 613 N N . ASN A 1 80 ? 11.209 1.023 -14.796 1.00 73.31 80 ASN A N 1
ATOM 614 C CA . ASN A 1 80 ? 10.687 0.528 -16.068 1.00 73.31 80 ASN A CA 1
ATOM 615 C C . ASN A 1 80 ? 10.724 1.585 -17.183 1.00 73.31 80 ASN A C 1
ATOM 617 O O . ASN A 1 80 ? 11.021 1.256 -18.330 1.00 73.31 80 ASN A O 1
ATO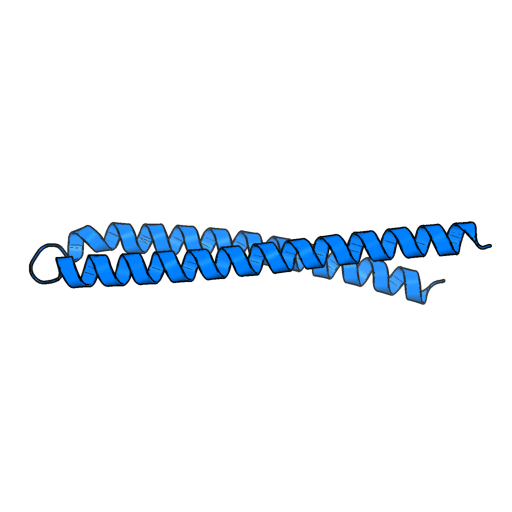M 621 N N . SER A 1 81 ? 10.410 2.845 -16.858 1.00 80.56 81 SER A N 1
ATOM 622 C CA . SER A 1 81 ? 10.493 3.955 -17.816 1.00 80.56 81 SER A CA 1
ATOM 623 C C . SER A 1 81 ? 11.936 4.187 -18.250 1.00 80.56 81 SER A C 1
ATOM 625 O O . SER A 1 81 ? 12.211 4.183 -19.446 1.00 80.56 81 SER A O 1
ATOM 627 N N . ASP A 1 82 ? 12.858 4.278 -17.288 1.00 78.69 82 ASP A N 1
ATOM 628 C CA . ASP A 1 82 ? 14.282 4.504 -17.547 1.00 78.69 82 ASP A CA 1
ATOM 629 C C . ASP A 1 82 ? 14.866 3.394 -18.439 1.00 78.69 82 ASP A C 1
ATOM 631 O O . ASP A 1 82 ? 15.634 3.666 -19.361 1.00 78.69 82 ASP A O 1
ATOM 635 N N . MET A 1 83 ? 14.462 2.135 -18.220 1.00 71.88 83 MET A N 1
ATOM 636 C CA . MET A 1 83 ? 14.863 1.015 -19.082 1.00 71.88 83 MET A CA 1
ATOM 637 C C . MET A 1 83 ? 14.322 1.132 -20.510 1.00 71.88 83 MET A C 1
ATOM 639 O O . MET A 1 83 ? 15.049 0.817 -21.452 1.00 71.88 83 MET A O 1
ATOM 643 N N . ARG A 1 84 ? 13.070 1.568 -20.694 1.00 75.62 84 ARG A N 1
ATOM 644 C CA . ARG A 1 84 ? 12.483 1.767 -22.033 1.00 75.62 84 ARG A CA 1
ATOM 645 C C . ARG A 1 84 ? 13.151 2.918 -22.778 1.00 75.62 84 ARG A C 1
ATOM 647 O O . ARG A 1 84 ? 13.379 2.810 -23.981 1.00 75.62 84 ARG A O 1
ATOM 654 N N . ASP A 1 85 ? 13.480 3.994 -22.074 1.00 82.00 85 ASP A N 1
ATOM 655 C CA . ASP A 1 85 ? 14.169 5.144 -22.657 1.00 82.00 85 ASP A CA 1
ATOM 656 C C . ASP A 1 85 ? 15.584 4.765 -23.108 1.00 82.00 85 ASP A C 1
ATOM 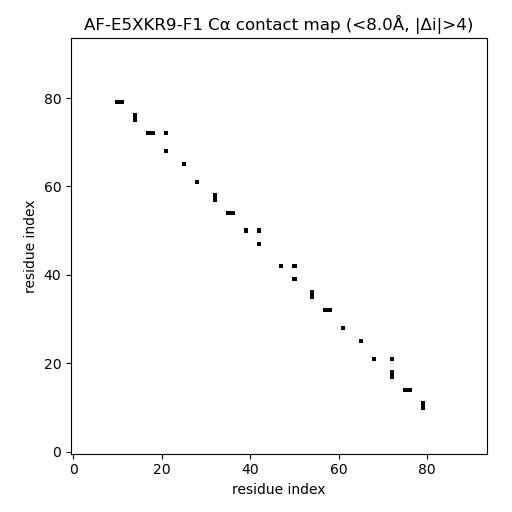658 O O . ASP A 1 85 ? 15.975 5.078 -24.233 1.00 82.00 85 ASP A O 1
ATOM 662 N N . LEU A 1 86 ? 16.306 3.997 -22.287 1.00 75.12 86 LEU A N 1
ATOM 663 C CA . LEU A 1 86 ? 17.637 3.494 -22.620 1.00 75.12 86 LEU A CA 1
ATOM 664 C C . LEU A 1 86 ? 17.614 2.535 -23.826 1.00 75.12 86 LEU A C 1
ATOM 666 O O . LEU A 1 86 ? 18.513 2.583 -24.663 1.00 75.12 86 LEU A O 1
ATOM 670 N N . ASP A 1 87 ? 16.577 1.703 -23.965 1.00 68.44 87 ASP A N 1
ATOM 671 C CA . ASP A 1 87 ? 16.405 0.834 -25.140 1.00 68.44 87 ASP A CA 1
ATOM 672 C C . ASP A 1 87 ? 16.123 1.643 -26.415 1.00 68.44 87 ASP A C 1
ATOM 674 O O . ASP A 1 87 ? 16.731 1.391 -27.453 1.00 68.44 87 ASP A O 1
ATOM 678 N N . ASN A 1 88 ? 15.277 2.675 -26.335 1.00 78.50 88 ASN A N 1
ATOM 679 C CA . ASN A 1 88 ? 15.029 3.585 -27.456 1.00 78.50 88 ASN A CA 1
ATOM 680 C C . ASN A 1 88 ? 16.295 4.353 -27.866 1.00 78.50 88 ASN A C 1
ATOM 682 O O . ASN A 1 88 ? 16.524 4.579 -29.055 1.00 78.50 88 ASN A O 1
ATOM 686 N N . GLU A 1 89 ? 17.120 4.763 -26.902 1.00 79.19 89 GLU A N 1
ATOM 687 C CA . GLU A 1 89 ? 18.388 5.442 -27.167 1.00 79.19 89 GLU A CA 1
ATOM 688 C C . GLU A 1 89 ? 19.389 4.501 -27.853 1.00 79.19 89 GLU A C 1
ATOM 690 O O . GLU A 1 89 ? 19.973 4.863 -28.876 1.00 79.19 89 GLU A O 1
ATOM 695 N N . ILE A 1 90 ? 19.516 3.260 -27.369 1.00 73.69 90 ILE A N 1
ATOM 696 C CA . ILE A 1 90 ? 20.354 2.235 -28.003 1.00 73.69 90 ILE A CA 1
ATOM 697 C C . ILE A 1 90 ? 19.837 1.903 -29.408 1.00 73.69 90 ILE A C 1
ATOM 699 O O . ILE A 1 90 ? 20.631 1.879 -30.348 1.00 73.69 90 ILE A O 1
ATOM 703 N N . ALA A 1 91 ? 18.532 1.683 -29.581 1.00 75.31 91 ALA A N 1
ATOM 704 C CA . ALA A 1 91 ? 17.925 1.341 -30.867 1.00 75.31 91 ALA A CA 1
ATOM 705 C C . ALA A 1 91 ? 18.107 2.442 -31.921 1.00 75.31 91 ALA A C 1
ATOM 707 O O . ALA A 1 91 ? 18.273 2.130 -33.095 1.00 75.31 91 ALA A O 1
ATOM 708 N N . ASN A 1 92 ? 18.117 3.712 -31.505 1.00 77.94 92 ASN A N 1
ATOM 709 C CA . ASN A 1 92 ? 18.388 4.853 -32.383 1.00 77.94 92 ASN A CA 1
ATOM 710 C C . ASN A 1 92 ? 19.888 5.140 -32.593 1.00 77.94 92 ASN A C 1
ATOM 712 O O . ASN A 1 92 ? 20.232 6.000 -33.404 1.00 77.94 92 ASN A O 1
ATOM 716 N N . SER A 1 93 ? 20.779 4.469 -31.856 1.00 76.81 93 SER A N 1
ATOM 717 C CA . SER A 1 93 ? 22.238 4.641 -31.958 1.00 76.81 93 SER A CA 1
ATOM 718 C C . SE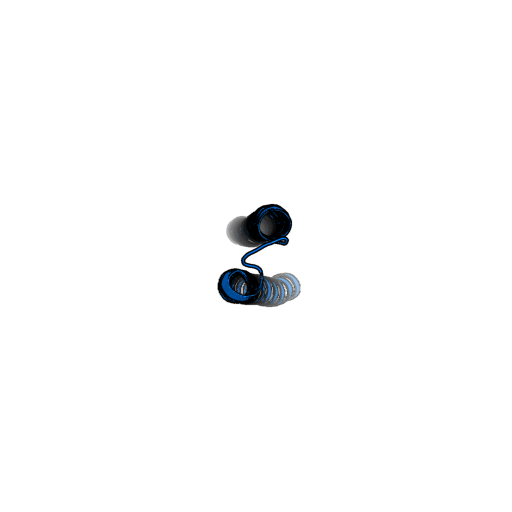R A 1 93 ? 22.923 3.687 -32.951 1.00 76.81 93 SER A C 1
ATOM 720 O O . SER A 1 93 ? 24.124 3.831 -33.195 1.00 76.81 93 SER A O 1
ATOM 722 N N . PHE A 1 94 ? 22.171 2.744 -33.532 1.00 53.91 94 PHE A N 1
ATOM 723 C CA . PHE A 1 94 ? 22.601 1.813 -34.585 1.00 53.91 94 PHE A CA 1
ATOM 724 C C . PHE A 1 94 ? 21.947 2.148 -35.929 1.00 53.91 94 PHE A C 1
ATOM 726 O O . PHE A 1 94 ? 22.621 1.923 -36.962 1.00 53.91 94 PHE A O 1
#

Mean predicted aligned error: 9.07 Å

Solvent-accessible surface area (backbone atoms only — not comparable to full-atom values): 5188 Å² total; per-residue (Å²): 114,68,67,64,54,54,54,46,57,52,47,55,52,51,46,51,52,51,51,52,51,44,53,51,50,51,52,49,50,52,50,51,52,50,55,51,61,62,48,50,77,79,36,68,65,100,40,45,70,62,45,55,52,51,51,53,53,45,55,53,49,49,51,52,50,51,57,50,44,52,51,50,53,50,53,48,52,48,55,52,50,56,53,52,53,52,48,53,52,54,66,72,72,112

pLDDT: mean 76.6, std 7.09, range [53.91, 87.44]